Protein AF-A0A661IT32-F1 (afdb_monomer)

Solvent-accessible surface area (backbone atoms only — not comparable to full-atom values): 7855 Å² total; per-residue (Å²): 113,70,65,56,52,71,73,40,44,67,58,53,54,51,46,53,51,49,46,53,51,40,41,60,52,16,50,31,64,94,34,66,73,32,52,36,25,78,56,50,33,60,49,52,50,53,53,44,53,50,51,54,51,52,50,52,50,55,44,52,51,46,26,52,52,34,52,51,39,39,76,73,60,32,39,30,33,33,57,46,86,86,52,98,64,74,78,54,65,42,79,51,40,56,82,44,90,61,58,54,44,76,58,95,60,30,38,39,32,89,84,43,100,66,64,43,54,38,78,53,36,41,77,42,78,79,58,97,83,66,72,79,75,80,89,77,132

Foldseek 3Di:
DVLLCVQCVVLVVVLVVVLVVLLVVCCDCVHPRRNNSVPRNVVSNVVSVVVSVVSSVVLVVQLVVLVVQQVVQFKKWFWDPPDPPDTDIDIHTCPDPQPWDDDPQWIDGPVDPDTTGSSRMGGDDDDPPDDPPPDDD

Structure (mmCIF, N/CA/C/O backbone):
data_AF-A0A661IT32-F1
#
_entry.id   AF-A0A661IT32-F1
#
loop_
_atom_site.group_PDB
_atom_site.id
_atom_site.type_symbol
_atom_site.label_atom_id
_atom_site.label_alt_id
_atom_site.label_comp_id
_atom_site.label_asym_id
_atom_site.label_entity_id
_atom_site.label_seq_id
_atom_site.pdbx_PDB_ins_code
_atom_site.Cartn_x
_atom_site.Cartn_y
_atom_site.Cartn_z
_atom_site.occupancy
_atom_site.B_iso_or_equiv
_atom_site.auth_seq_id
_atom_site.auth_comp_id
_atom_site.auth_asym_id
_atom_site.auth_atom_id
_atom_site.pdbx_PDB_model_num
ATOM 1 N N . MET A 1 1 ? 6.919 -10.679 7.818 1.00 49.75 1 MET A N 1
ATOM 2 C CA . MET A 1 1 ? 6.950 -10.850 6.345 1.00 49.75 1 MET A CA 1
ATOM 3 C C . MET A 1 1 ? 5.554 -10.960 5.732 1.00 49.75 1 MET A C 1
ATOM 5 O O . MET A 1 1 ? 5.369 -10.383 4.673 1.00 49.75 1 MET A O 1
ATOM 9 N N . GLY A 1 2 ? 4.574 -11.609 6.387 1.00 59.88 2 GLY A N 1
ATOM 10 C CA . GLY A 1 2 ? 3.192 -11.703 5.874 1.00 59.88 2 GLY A CA 1
ATOM 11 C C . GLY A 1 2 ? 2.536 -10.351 5.557 1.00 59.88 2 GLY A C 1
ATOM 12 O O . GLY A 1 2 ? 2.101 -10.147 4.431 1.00 59.88 2 GLY A O 1
ATOM 13 N N . ALA A 1 3 ? 2.592 -9.391 6.489 1.00 73.12 3 ALA A N 1
ATOM 14 C CA . ALA A 1 3 ? 2.004 -8.062 6.285 1.00 73.12 3 ALA A CA 1
ATOM 15 C C . ALA A 1 3 ? 2.599 -7.300 5.081 1.00 73.12 3 ALA A C 1
ATOM 17 O O . ALA A 1 3 ? 1.867 -6.644 4.354 1.00 73.12 3 ALA A O 1
ATOM 18 N N . PHE A 1 4 ? 3.909 -7.413 4.825 1.00 85.56 4 PHE A N 1
ATOM 19 C CA . PHE A 1 4 ? 4.558 -6.701 3.714 1.00 85.56 4 PHE A CA 1
ATOM 20 C C . PHE A 1 4 ? 4.046 -7.161 2.348 1.00 85.56 4 PHE A C 1
ATOM 22 O O . PHE A 1 4 ? 3.675 -6.333 1.525 1.00 85.56 4 PHE A O 1
ATOM 29 N N . LEU A 1 5 ? 3.981 -8.475 2.112 1.00 86.31 5 LEU A N 1
ATOM 30 C CA . LEU A 1 5 ? 3.492 -9.002 0.834 1.00 86.31 5 LEU A CA 1
ATOM 31 C C . LEU A 1 5 ? 1.983 -8.790 0.657 1.00 86.31 5 LEU A C 1
ATOM 33 O O . LEU A 1 5 ? 1.532 -8.586 -0.467 1.00 86.31 5 LEU A O 1
ATOM 37 N N . GLU A 1 6 ? 1.214 -8.796 1.746 1.00 87.19 6 GLU A N 1
ATOM 38 C CA . GLU A 1 6 ? -0.219 -8.490 1.719 1.00 87.19 6 GLU A CA 1
ATOM 39 C C . GLU A 1 6 ? -0.496 -7.018 1.370 1.00 87.19 6 GLU A C 1
ATOM 41 O O . GLU A 1 6 ? -1.388 -6.729 0.572 1.00 87.19 6 GLU A O 1
ATOM 46 N N . LEU A 1 7 ? 0.282 -6.093 1.940 1.00 87.69 7 LEU A N 1
ATOM 47 C CA . LEU A 1 7 ? 0.112 -4.650 1.754 1.00 87.69 7 LEU A CA 1
ATOM 48 C C . LEU A 1 7 ? 0.705 -4.158 0.426 1.00 87.69 7 LEU A C 1
ATOM 50 O O . LEU A 1 7 ? 0.065 -3.389 -0.288 1.00 87.69 7 LEU A O 1
ATOM 54 N N . GLU A 1 8 ? 1.903 -4.625 0.070 1.00 93.00 8 GLU A N 1
ATOM 55 C CA . GLU A 1 8 ? 2.691 -4.098 -1.053 1.00 93.00 8 GLU A CA 1
ATOM 56 C C . GLU A 1 8 ? 2.704 -5.007 -2.286 1.00 93.00 8 GLU A C 1
ATOM 58 O O . GLU A 1 8 ? 3.284 -4.643 -3.309 1.00 93.00 8 GLU A O 1
ATOM 63 N N . GLY A 1 9 ? 2.069 -6.185 -2.239 1.00 91.12 9 GLY A N 1
ATOM 64 C CA . GLY A 1 9 ? 2.106 -7.163 -3.335 1.00 91.12 9 GLY A CA 1
ATOM 65 C C . GLY A 1 9 ? 1.697 -6.581 -4.694 1.00 91.12 9 GLY A C 1
ATOM 66 O O . GLY A 1 9 ? 2.311 -6.891 -5.715 1.00 91.12 9 GLY A O 1
ATOM 67 N N . GLY A 1 10 ? 0.723 -5.664 -4.704 1.00 92.56 10 GLY A N 1
ATOM 68 C CA . GLY A 1 10 ? 0.331 -4.928 -5.909 1.00 92.56 10 GLY A CA 1
ATOM 69 C C . GLY A 1 10 ? 1.437 -4.013 -6.446 1.00 92.56 10 GLY A C 1
ATOM 70 O O . GLY A 1 10 ? 1.727 -4.035 -7.642 1.00 92.56 10 GLY A O 1
ATOM 71 N N . TYR A 1 11 ? 2.100 -3.248 -5.575 1.00 93.88 11 TYR A N 1
ATOM 72 C CA . TYR A 1 11 ? 3.197 -2.363 -5.974 1.00 93.88 11 TYR A CA 1
ATOM 73 C C . TYR A 1 11 ? 4.446 -3.134 -6.407 1.00 93.88 11 TYR A C 1
ATOM 75 O O . TYR A 1 11 ? 5.117 -2.710 -7.345 1.00 93.88 11 TYR A O 1
ATOM 83 N N . LEU A 1 12 ? 4.722 -4.295 -5.807 1.00 94.56 12 LEU A N 1
ATOM 84 C CA . LEU A 1 12 ? 5.790 -5.188 -6.261 1.00 94.56 12 LEU A CA 1
ATOM 85 C C . LEU A 1 12 ? 5.536 -5.688 -7.687 1.00 94.56 12 LEU A C 1
ATOM 87 O O . LEU A 1 12 ? 6.439 -5.627 -8.521 1.00 94.56 12 LEU A O 1
ATOM 91 N N . ALA A 1 13 ? 4.311 -6.122 -7.998 1.00 95.81 13 ALA A N 1
ATOM 92 C CA . ALA A 1 13 ? 3.957 -6.569 -9.345 1.00 95.81 13 ALA A CA 1
ATOM 93 C C . ALA A 1 13 ? 4.112 -5.443 -10.385 1.00 95.81 13 ALA A C 1
ATOM 95 O O . ALA A 1 13 ? 4.703 -5.654 -11.447 1.00 95.81 13 ALA A O 1
ATOM 96 N N . ILE A 1 14 ? 3.644 -4.232 -10.060 1.00 94.62 14 ILE A N 1
ATOM 97 C CA . ILE A 1 14 ? 3.795 -3.049 -10.922 1.00 94.62 14 ILE A CA 1
ATOM 98 C C . ILE A 1 14 ? 5.274 -2.682 -11.096 1.00 94.62 14 ILE A C 1
ATOM 100 O O . ILE A 1 14 ? 5.707 -2.405 -12.213 1.00 94.62 1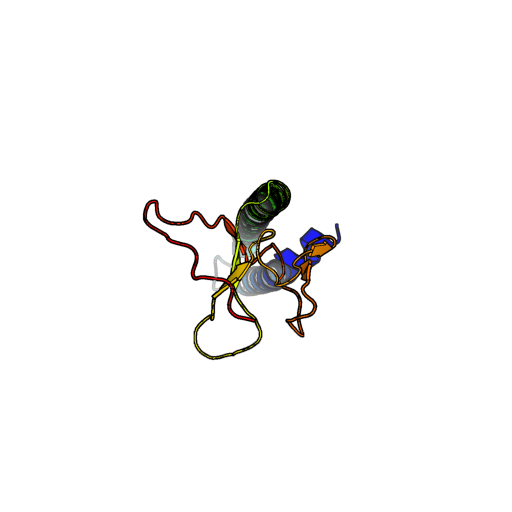4 ILE A O 1
ATOM 104 N N . GLY A 1 15 ? 6.063 -2.719 -10.020 1.00 95.50 15 GLY A N 1
ATOM 105 C CA . GLY A 1 15 ? 7.495 -2.433 -10.055 1.00 95.50 15 GLY A CA 1
ATOM 106 C C . GLY A 1 15 ? 8.261 -3.401 -10.959 1.00 95.50 15 GLY A C 1
ATOM 107 O O . GLY A 1 15 ? 9.052 -2.967 -11.794 1.00 95.50 15 GLY A O 1
ATOM 108 N N . VAL A 1 16 ? 7.978 -4.704 -10.864 1.00 96.44 16 VAL A N 1
ATOM 109 C CA . VAL A 1 16 ? 8.571 -5.724 -11.748 1.00 96.44 16 VAL A CA 1
ATOM 110 C C . VAL A 1 16 ? 8.184 -5.478 -13.206 1.00 96.44 16 VAL A C 1
ATOM 112 O O . VAL A 1 16 ? 9.052 -5.485 -14.079 1.00 96.44 16 VAL A O 1
ATOM 115 N N . PHE A 1 17 ? 6.907 -5.204 -13.483 1.00 97.25 17 PHE A N 1
ATOM 116 C CA . PHE A 1 17 ? 6.450 -4.881 -14.835 1.00 97.25 17 PHE A CA 1
ATOM 117 C C . PHE A 1 17 ? 7.162 -3.643 -15.405 1.00 97.25 17 PHE A C 1
ATOM 119 O O . PHE A 1 17 ? 7.650 -3.672 -16.537 1.00 97.25 17 PHE A O 1
ATOM 126 N N . ALA A 1 18 ? 7.292 -2.581 -14.607 1.00 96.00 18 ALA A N 1
ATOM 127 C CA . ALA A 1 18 ? 7.993 -1.363 -15.001 1.00 96.00 18 ALA A CA 1
ATOM 128 C C . ALA A 1 18 ? 9.476 -1.621 -15.314 1.00 96.00 18 ALA A C 1
ATOM 130 O O . ALA A 1 18 ? 10.001 -1.074 -16.283 1.00 96.00 18 ALA A O 1
ATOM 131 N N . LEU A 1 19 ? 10.148 -2.487 -14.549 1.00 96.75 19 LEU A N 1
ATOM 132 C CA . LEU A 1 19 ? 11.542 -2.868 -14.798 1.00 96.75 19 LEU A CA 1
ATOM 133 C C . LEU A 1 19 ? 11.713 -3.659 -16.097 1.00 96.75 19 LEU A C 1
ATOM 135 O O . LEU A 1 19 ? 12.653 -3.400 -16.854 1.00 96.75 19 LEU A O 1
ATOM 139 N N . ILE A 1 20 ? 10.796 -4.583 -16.391 1.00 97.38 20 ILE A N 1
ATOM 140 C CA . ILE A 1 20 ? 10.788 -5.322 -17.660 1.00 97.38 20 ILE A CA 1
ATOM 141 C C . ILE A 1 20 ? 10.614 -4.347 -18.828 1.00 97.38 20 ILE A C 1
ATOM 143 O O . ILE A 1 20 ? 11.398 -4.378 -19.778 1.00 97.38 20 ILE A O 1
ATOM 147 N N . ALA A 1 21 ? 9.643 -3.434 -18.736 1.00 96.12 21 ALA A N 1
ATOM 148 C CA . ALA A 1 21 ? 9.410 -2.418 -19.756 1.00 96.12 21 ALA A CA 1
ATOM 149 C C . ALA A 1 21 ? 10.630 -1.497 -19.940 1.00 96.12 21 ALA A C 1
ATOM 151 O O . ALA A 1 21 ? 11.068 -1.276 -21.069 1.00 96.12 21 ALA A O 1
ATOM 152 N N . ALA A 1 22 ? 11.234 -1.017 -18.849 1.00 95.12 22 ALA A N 1
ATOM 153 C CA . ALA A 1 22 ? 12.425 -0.167 -18.889 1.00 95.12 22 ALA A CA 1
ATOM 154 C C . ALA A 1 22 ? 13.624 -0.875 -19.539 1.00 95.12 22 ALA A C 1
ATOM 156 O O . ALA A 1 22 ? 14.351 -0.264 -20.324 1.00 95.12 22 ALA A O 1
ATOM 157 N N . THR A 1 23 ? 13.800 -2.169 -19.264 1.00 96.06 23 THR A N 1
ATOM 158 C CA . THR A 1 23 ? 14.854 -2.994 -19.873 1.00 96.06 23 THR A CA 1
ATOM 159 C C . THR A 1 23 ? 14.598 -3.192 -21.367 1.00 96.06 23 THR A C 1
ATOM 161 O O . THR A 1 23 ? 15.488 -2.990 -22.195 1.00 96.06 23 THR A O 1
ATOM 164 N N . TYR A 1 24 ? 13.364 -3.536 -21.737 1.00 96.19 24 TYR A N 1
ATOM 165 C CA . TYR A 1 24 ? 12.970 -3.756 -23.126 1.00 96.19 24 TYR A CA 1
ATOM 166 C C . TYR A 1 24 ? 13.095 -2.493 -23.983 1.00 96.19 24 TYR A C 1
ATOM 168 O O . TYR A 1 24 ? 13.562 -2.560 -25.117 1.00 96.19 24 TYR A O 1
ATOM 176 N N . VAL A 1 25 ? 12.690 -1.335 -23.458 1.00 95.69 25 VAL A N 1
ATOM 177 C CA . VAL A 1 25 ? 12.795 -0.051 -24.164 1.00 95.69 25 VAL A CA 1
ATOM 178 C C . VAL A 1 25 ? 14.247 0.423 -24.210 1.00 95.69 25 VAL A C 1
ATOM 180 O O . VAL A 1 25 ? 14.719 0.844 -25.261 1.00 95.69 25 VAL A O 1
ATOM 183 N N . GLY A 1 26 ? 14.987 0.307 -23.105 1.00 93.94 26 GLY A N 1
ATOM 184 C CA . GLY A 1 26 ? 16.370 0.782 -23.009 1.00 93.94 26 GLY A CA 1
ATOM 185 C C . GLY A 1 26 ? 17.396 -0.024 -23.814 1.00 93.94 26 GLY A C 1
ATOM 186 O O . GLY A 1 26 ? 18.537 0.416 -23.939 1.00 93.94 26 GLY A O 1
ATOM 187 N N . THR A 1 27 ? 17.014 -1.192 -24.339 1.00 95.94 27 THR A N 1
ATOM 188 C CA . THR A 1 27 ? 17.833 -2.014 -25.250 1.00 95.94 27 THR A CA 1
ATOM 189 C C . THR A 1 27 ? 17.559 -1.713 -26.725 1.00 95.94 27 THR A C 1
ATOM 191 O O . THR A 1 27 ? 18.226 -2.266 -27.599 1.00 95.94 27 THR A O 1
ATOM 194 N N . ARG A 1 28 ? 16.598 -0.833 -27.042 1.00 95.00 28 ARG A N 1
ATOM 195 C CA . ARG A 1 28 ? 16.274 -0.491 -28.429 1.00 95.00 28 ARG A CA 1
ATOM 196 C C . ARG A 1 28 ? 17.339 0.419 -29.044 1.00 95.00 28 ARG A C 1
ATOM 198 O O . ARG A 1 28 ? 17.749 1.379 -28.399 1.00 95.00 28 ARG A O 1
ATOM 205 N N . PRO A 1 29 ? 17.740 0.180 -30.307 1.00 94.00 29 PRO A N 1
ATOM 206 C CA . PRO A 1 29 ? 18.822 0.929 -30.949 1.00 94.00 29 PRO A CA 1
ATOM 207 C C . PRO A 1 29 ? 18.504 2.421 -31.117 1.00 94.00 29 PRO A C 1
ATOM 209 O O . PRO A 1 29 ? 19.404 3.243 -31.092 1.00 94.00 29 PRO A O 1
ATOM 212 N N . PHE A 1 30 ? 17.223 2.787 -31.219 1.00 92.88 30 PHE A N 1
ATOM 213 C CA . PHE A 1 30 ? 16.773 4.181 -31.298 1.00 92.88 30 PHE A CA 1
ATOM 214 C C . PHE A 1 30 ? 16.657 4.882 -29.926 1.00 92.88 30 PHE A C 1
ATOM 216 O O . PHE A 1 30 ? 16.253 6.040 -29.866 1.00 92.88 30 PHE A O 1
ATOM 223 N N . VAL A 1 31 ? 16.991 4.205 -28.818 1.00 91.81 31 VAL A N 1
ATOM 224 C CA . VAL A 1 31 ? 16.987 4.762 -27.453 1.00 91.81 31 VAL A CA 1
ATOM 225 C C . VAL A 1 31 ? 18.395 4.660 -26.867 1.00 91.81 31 VAL A C 1
ATOM 227 O O . VAL A 1 31 ? 18.791 3.618 -26.344 1.00 91.81 31 VAL A O 1
ATOM 230 N N . GLY A 1 32 ? 19.162 5.753 -26.948 1.00 87.50 32 GLY A N 1
ATOM 231 C CA . GLY A 1 32 ? 20.535 5.819 -26.428 1.00 87.50 32 GLY A CA 1
ATOM 232 C C . GLY A 1 32 ? 21.427 4.688 -26.946 1.00 87.50 32 GLY A C 1
ATOM 233 O O . GLY A 1 32 ? 22.083 4.020 -26.144 1.00 87.50 32 GLY A O 1
ATOM 234 N N . ASP A 1 33 ? 21.358 4.427 -28.255 1.00 92.06 33 ASP A N 1
ATOM 235 C CA . ASP A 1 33 ? 22.134 3.418 -28.987 1.00 92.06 33 ASP A CA 1
ATOM 236 C C . ASP A 1 33 ? 22.032 1.992 -28.412 1.00 92.06 33 ASP A C 1
ATOM 238 O O . ASP A 1 33 ? 22.960 1.192 -28.497 1.00 92.06 33 ASP A O 1
ATOM 242 N N . GLY A 1 34 ? 20.902 1.657 -27.773 1.00 90.56 34 GLY A N 1
ATOM 243 C CA . GLY A 1 34 ? 20.686 0.352 -27.136 1.00 90.56 34 GLY A CA 1
ATOM 244 C C . GLY A 1 34 ? 21.441 0.156 -25.814 1.00 90.56 34 GLY A C 1
ATOM 245 O O . GLY A 1 34 ? 21.499 -0.955 -25.279 1.0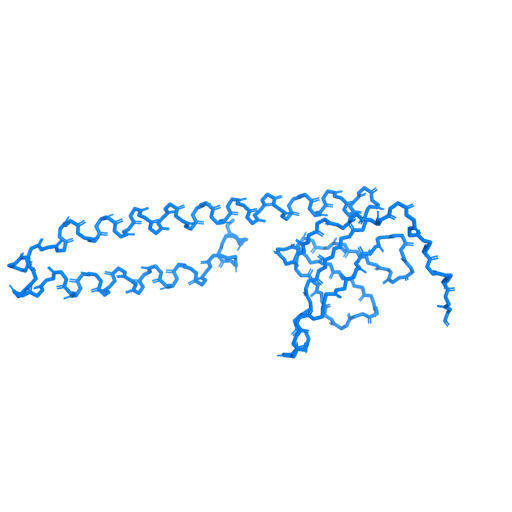0 90.56 34 GLY A O 1
ATOM 246 N N . HIS A 1 35 ? 22.019 1.220 -25.254 1.00 93.88 35 HIS A N 1
ATOM 247 C CA . HIS A 1 35 ? 22.767 1.197 -23.994 1.00 93.88 35 HIS A CA 1
ATOM 248 C C . HIS A 1 35 ? 22.095 1.986 -22.865 1.00 93.88 35 HIS A C 1
ATOM 250 O O . HIS A 1 35 ? 22.572 1.951 -21.726 1.00 93.88 35 HIS A O 1
ATOM 256 N N . ALA A 1 36 ? 20.969 2.651 -23.142 1.00 94.50 36 ALA A N 1
ATOM 257 C CA . ALA A 1 36 ? 20.225 3.437 -22.162 1.00 94.50 36 ALA A CA 1
ATOM 258 C C . ALA A 1 36 ? 19.781 2.613 -20.937 1.00 94.50 36 ALA A C 1
ATOM 260 O O . ALA A 1 36 ? 19.770 3.142 -19.822 1.00 94.50 36 ALA A O 1
ATOM 261 N N . TRP A 1 37 ? 19.500 1.313 -21.114 1.00 94.81 37 TRP A N 1
ATOM 262 C CA . TRP A 1 37 ? 19.089 0.404 -20.033 1.00 94.81 37 TRP A CA 1
ATOM 263 C C . TRP A 1 37 ? 20.056 0.393 -18.838 1.00 94.81 37 TRP A C 1
ATOM 265 O O . TRP A 1 37 ? 19.614 0.273 -17.698 1.00 94.81 37 TRP A O 1
ATOM 275 N N . LYS A 1 38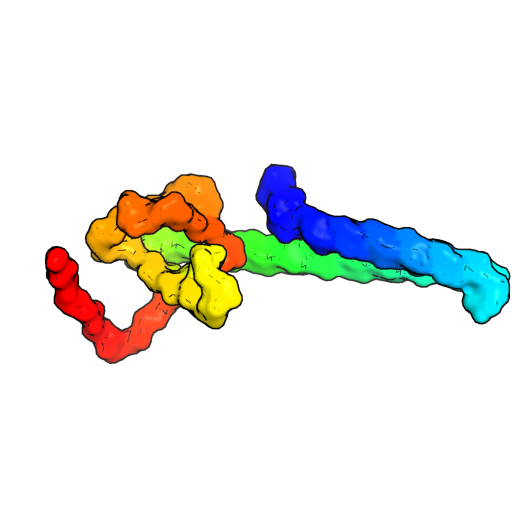 ? 21.362 0.600 -19.074 1.00 93.75 38 LYS A N 1
ATOM 276 C CA . LYS A 1 38 ? 22.394 0.632 -18.022 1.00 93.75 38 LYS A CA 1
ATOM 277 C C . LYS A 1 38 ? 22.185 1.760 -17.011 1.00 93.75 38 LYS A C 1
ATOM 279 O O . LYS A 1 38 ? 22.672 1.660 -15.893 1.00 93.75 38 LYS A O 1
ATOM 284 N N . LYS A 1 39 ? 21.495 2.836 -17.403 1.00 93.69 39 LYS A N 1
ATOM 285 C CA . LYS A 1 39 ? 21.162 3.969 -16.527 1.00 93.69 39 LYS A CA 1
ATOM 286 C C . LYS A 1 39 ? 19.700 3.935 -16.094 1.00 93.69 39 LYS A C 1
ATOM 288 O O . LYS A 1 39 ? 19.405 4.197 -14.933 1.00 93.69 39 LYS A O 1
ATOM 293 N N . THR A 1 40 ? 18.786 3.599 -17.005 1.00 92.94 40 THR A N 1
ATOM 294 C CA . THR A 1 40 ? 17.344 3.660 -16.729 1.00 92.94 40 THR A CA 1
ATOM 295 C C . THR A 1 40 ? 16.878 2.554 -15.790 1.00 92.94 40 THR A C 1
ATOM 297 O O . THR A 1 40 ? 16.135 2.840 -14.858 1.00 92.94 40 THR A O 1
ATOM 300 N N . VAL A 1 41 ? 17.335 1.312 -15.972 1.00 96.06 41 VAL A N 1
ATOM 301 C CA . VAL A 1 41 ? 16.937 0.179 -15.122 1.00 96.06 41 VAL A CA 1
ATOM 302 C C . VAL A 1 41 ? 17.354 0.375 -1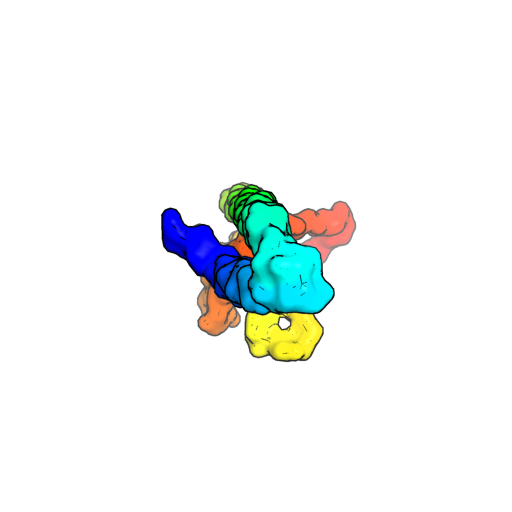3.660 1.00 96.06 41 VAL A C 1
ATOM 304 O O . VAL A 1 41 ? 16.475 0.277 -12.803 1.00 96.06 41 VAL A O 1
ATOM 307 N N . PRO A 1 42 ? 18.624 0.697 -13.324 1.00 96.81 42 PRO A N 1
ATOM 308 C CA . PRO A 1 42 ? 18.989 0.926 -11.927 1.00 96.81 42 PRO A CA 1
ATOM 309 C C . PRO A 1 42 ? 18.282 2.145 -11.329 1.00 96.81 42 PRO A C 1
ATOM 311 O O . PRO A 1 42 ? 17.890 2.094 -10.167 1.00 96.81 42 PRO A O 1
ATOM 314 N N . PHE A 1 43 ? 18.051 3.206 -12.112 1.00 95.69 43 PHE A N 1
ATOM 315 C CA . PHE A 1 43 ? 17.266 4.353 -11.655 1.00 95.69 43 PHE A CA 1
ATOM 316 C C . PHE A 1 43 ? 15.836 3.941 -11.279 1.00 95.69 43 PHE A C 1
ATOM 318 O O . PHE A 1 43 ? 15.418 4.160 -10.146 1.00 95.69 43 PHE A O 1
ATOM 325 N N . VAL A 1 44 ? 15.115 3.264 -12.182 1.00 95.56 44 VAL A N 1
ATOM 326 C CA . VAL A 1 44 ? 13.749 2.777 -11.923 1.00 95.56 44 VAL A CA 1
ATOM 327 C C . VAL A 1 44 ? 13.728 1.827 -10.726 1.00 95.56 44 VAL A C 1
ATOM 329 O O . VAL A 1 44 ? 12.850 1.952 -9.877 1.00 95.56 44 VAL A O 1
ATOM 332 N N . ALA A 1 45 ? 14.702 0.921 -10.610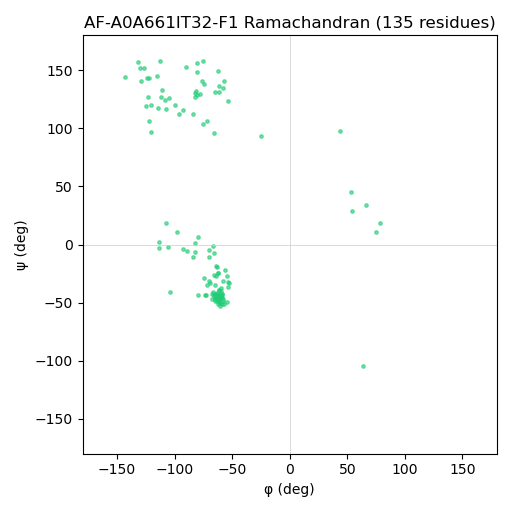 1.00 96.38 45 ALA A N 1
ATOM 333 C CA . ALA A 1 45 ? 14.780 -0.025 -9.500 1.00 96.38 45 ALA A CA 1
ATOM 334 C C . ALA A 1 45 ? 14.922 0.684 -8.147 1.00 96.38 45 ALA A C 1
ATOM 336 O O . ALA A 1 45 ? 14.155 0.404 -7.227 1.00 96.38 45 ALA A O 1
ATOM 337 N N . ILE A 1 46 ? 15.859 1.632 -8.039 1.00 97.56 46 ILE A N 1
ATOM 338 C CA . ILE A 1 46 ? 16.094 2.404 -6.811 1.00 97.56 46 ILE A CA 1
ATOM 339 C C . ILE A 1 46 ? 14.864 3.246 -6.468 1.00 97.56 46 ILE A C 1
ATOM 341 O O . ILE A 1 46 ? 14.414 3.248 -5.323 1.00 97.56 46 ILE A O 1
ATOM 345 N N . THR A 1 47 ? 14.286 3.930 -7.456 1.00 96.06 47 THR A N 1
ATOM 346 C CA . THR A 1 47 ? 13.095 4.759 -7.257 1.00 96.06 47 THR A CA 1
ATOM 347 C C . THR A 1 47 ? 11.900 3.926 -6.791 1.00 96.06 47 THR A C 1
ATOM 349 O O . THR A 1 47 ? 11.248 4.297 -5.816 1.00 96.06 47 THR A O 1
ATOM 35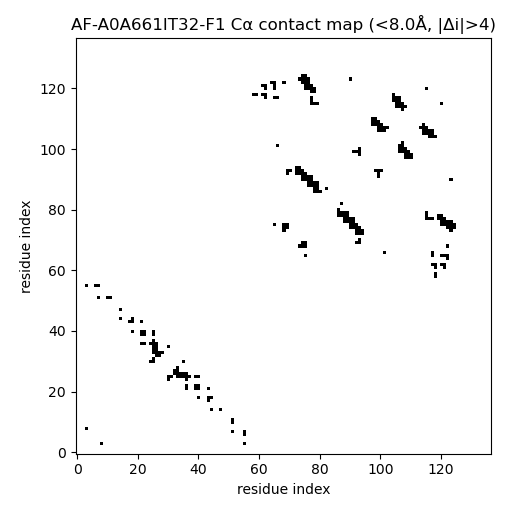2 N N . MET A 1 48 ? 11.628 2.780 -7.424 1.00 95.50 48 MET A N 1
ATOM 353 C CA . MET A 1 48 ? 10.542 1.881 -7.014 1.00 95.50 48 MET A CA 1
ATOM 354 C C . MET A 1 48 ? 10.773 1.313 -5.613 1.00 95.50 48 MET A C 1
ATOM 356 O O . MET A 1 48 ? 9.857 1.338 -4.794 1.00 95.50 48 MET A O 1
ATOM 360 N N . ALA A 1 49 ? 11.993 0.864 -5.304 1.00 95.50 49 ALA A N 1
ATOM 361 C CA . ALA A 1 49 ? 12.335 0.370 -3.973 1.00 95.50 49 ALA A CA 1
ATOM 362 C C . ALA A 1 49 ? 12.108 1.441 -2.892 1.00 95.50 49 ALA A C 1
ATOM 364 O O . ALA A 1 49 ? 11.527 1.146 -1.844 1.00 95.50 49 ALA A O 1
ATOM 365 N N . GLY A 1 50 ? 12.504 2.689 -3.164 1.00 96.38 50 GLY A N 1
ATOM 366 C CA . GLY A 1 50 ? 12.271 3.825 -2.274 1.00 96.38 50 GLY A CA 1
ATOM 367 C C . GLY A 1 50 ? 10.785 4.079 -2.022 1.00 96.38 50 GLY A C 1
ATOM 368 O O . GLY A 1 50 ? 10.364 4.140 -0.867 1.00 96.38 50 GLY A O 1
ATOM 369 N N . PHE A 1 51 ? 9.973 4.160 -3.081 1.00 96.12 51 PHE A N 1
ATOM 370 C CA . PHE A 1 51 ? 8.534 4.404 -2.947 1.00 96.12 51 PHE A CA 1
ATOM 371 C C . PHE A 1 51 ? 7.790 3.265 -2.247 1.00 96.12 51 PHE A C 1
ATOM 373 O O . PHE A 1 51 ? 6.968 3.547 -1.380 1.00 96.12 51 PHE A O 1
ATOM 380 N N . ILE A 1 52 ? 8.096 2.003 -2.562 1.00 95.69 52 ILE A N 1
ATOM 381 C CA . ILE A 1 52 ? 7.479 0.841 -1.897 1.00 95.69 52 ILE A CA 1
ATOM 382 C C . ILE A 1 52 ? 7.819 0.841 -0.404 1.00 95.69 52 ILE A C 1
ATOM 384 O O . ILE A 1 52 ? 6.946 0.648 0.439 1.00 95.69 52 ILE A O 1
ATOM 388 N N . THR A 1 53 ? 9.078 1.114 -0.057 1.00 93.81 53 THR A N 1
ATOM 389 C CA . THR A 1 53 ? 9.507 1.159 1.348 1.00 93.81 53 THR A CA 1
ATOM 390 C C . THR A 1 53 ? 8.822 2.295 2.103 1.00 93.81 53 THR A C 1
ATOM 392 O O . THR A 1 53 ? 8.293 2.082 3.194 1.00 93.81 53 THR A O 1
ATOM 395 N N . ALA A 1 54 ? 8.789 3.495 1.516 1.00 95.75 54 ALA A N 1
ATOM 396 C CA . ALA A 1 54 ? 8.124 4.649 2.111 1.00 95.75 54 ALA A CA 1
ATOM 397 C C . ALA A 1 54 ? 6.616 4.405 2.288 1.00 95.75 54 ALA A C 1
ATOM 399 O O . ALA A 1 54 ? 6.068 4.685 3.354 1.00 95.75 54 ALA A O 1
ATOM 400 N N . HIS A 1 55 ? 5.957 3.834 1.278 1.00 95.06 55 HIS A N 1
ATOM 401 C CA . HIS A 1 55 ? 4.538 3.493 1.331 1.00 95.06 55 HIS A CA 1
ATOM 402 C C . HIS A 1 55 ? 4.233 2.473 2.438 1.00 95.06 55 HIS A C 1
ATOM 404 O O . HIS A 1 55 ? 3.326 2.697 3.248 1.00 95.06 55 HIS A O 1
ATOM 410 N N . TYR A 1 56 ? 5.026 1.402 2.529 1.00 93.81 56 TYR A N 1
ATOM 411 C CA . TYR A 1 56 ? 4.876 0.390 3.572 1.00 93.81 56 TYR A CA 1
ATOM 412 C C . TYR A 1 56 ? 5.031 0.988 4.971 1.00 93.81 56 TYR A C 1
ATOM 414 O O . TYR A 1 56 ? 4.233 0.712 5.871 1.00 93.81 56 TYR A O 1
ATOM 422 N N . TRP A 1 57 ? 6.035 1.846 5.159 1.00 94.31 57 TRP A N 1
ATOM 423 C CA . TRP A 1 57 ? 6.288 2.491 6.443 1.00 94.31 57 TRP A CA 1
ATOM 424 C C . TRP A 1 57 ? 5.130 3.398 6.871 1.00 94.31 57 TRP A C 1
ATOM 426 O O . TRP A 1 57 ? 4.616 3.254 7.980 1.00 94.31 57 TRP A O 1
ATOM 436 N N . VAL A 1 58 ? 4.643 4.266 5.978 1.00 94.12 58 VAL A N 1
ATOM 437 C CA . VAL A 1 58 ? 3.494 5.141 6.267 1.00 94.12 58 VAL A CA 1
ATOM 438 C C . VAL A 1 58 ? 2.243 4.319 6.583 1.00 94.12 58 VAL A C 1
ATOM 440 O O . VAL A 1 58 ? 1.520 4.616 7.536 1.00 94.12 58 VAL A O 1
ATOM 443 N N . THR A 1 59 ? 1.993 3.260 5.814 1.00 93.12 59 THR A N 1
ATOM 444 C CA . THR A 1 59 ? 0.809 2.415 5.994 1.00 93.12 59 THR A CA 1
ATOM 445 C C . THR A 1 59 ? 0.847 1.665 7.322 1.00 93.12 59 THR A C 1
ATOM 447 O O . THR A 1 59 ? -0.146 1.656 8.049 1.00 93.12 59 THR A O 1
ATOM 450 N N . THR A 1 60 ? 1.991 1.086 7.682 1.00 93.50 60 THR A N 1
ATOM 451 C CA . THR A 1 60 ? 2.142 0.342 8.941 1.00 93.50 60 THR A CA 1
ATOM 452 C C . THR A 1 60 ? 2.161 1.248 10.169 1.00 93.50 60 THR A C 1
ATOM 454 O O . THR A 1 60 ? 1.572 0.875 11.183 1.00 93.50 60 THR A O 1
ATOM 457 N N . SER A 1 61 ? 2.739 2.451 10.074 1.00 94.44 61 SER A N 1
ATOM 458 C CA . SER A 1 61 ? 2.647 3.463 11.136 1.00 94.44 61 SER A CA 1
ATOM 459 C C . SER A 1 61 ? 1.189 3.822 11.413 1.00 94.44 61 SER A C 1
ATOM 461 O O . SER A 1 61 ? 0.719 3.694 12.538 1.00 94.44 61 SER A O 1
ATOM 463 N N . ARG A 1 62 ? 0.429 4.154 10.364 1.00 93.94 62 ARG A N 1
ATOM 464 C CA . ARG A 1 62 ? -0.997 4.484 10.479 1.00 93.94 62 ARG A CA 1
ATOM 465 C C . ARG A 1 62 ? -1.824 3.337 11.055 1.00 93.94 62 ARG A C 1
ATOM 467 O O . ARG A 1 62 ? -2.723 3.566 11.858 1.00 93.94 62 ARG A O 1
ATOM 474 N N . MET A 1 63 ? -1.535 2.099 10.649 1.00 94.19 63 MET A N 1
ATOM 475 C CA . MET A 1 63 ? -2.176 0.914 11.226 1.00 94.19 63 MET A CA 1
ATOM 476 C C . MET A 1 63 ? -1.910 0.822 12.728 1.00 94.19 63 MET A C 1
ATOM 478 O O . MET A 1 63 ? -2.839 0.554 13.485 1.00 94.19 63 MET A O 1
ATOM 482 N N . ALA A 1 64 ? -0.672 1.057 13.168 1.00 94.25 64 ALA A N 1
ATOM 483 C CA . ALA A 1 64 ? -0.322 1.041 14.583 1.00 94.25 64 ALA A CA 1
ATOM 484 C C . ALA A 1 64 ? -1.086 2.117 15.372 1.00 94.25 64 ALA A C 1
ATOM 486 O O . ALA A 1 64 ? -1.666 1.791 16.409 1.00 94.25 64 ALA A O 1
ATOM 487 N N . ASP A 1 65 ? -1.184 3.339 14.844 1.00 94.88 65 ASP A N 1
ATOM 488 C CA . ASP A 1 65 ? -1.918 4.446 15.474 1.00 94.88 65 ASP A CA 1
ATOM 489 C C . ASP A 1 65 ? -3.414 4.127 15.618 1.00 94.88 65 ASP A C 1
ATOM 491 O O . ASP A 1 65 ? -4.000 4.262 16.694 1.00 94.88 65 ASP A O 1
ATOM 495 N N . VAL A 1 66 ? -4.029 3.592 14.558 1.00 95.12 66 VAL A N 1
ATOM 496 C CA . VAL A 1 66 ? -5.427 3.131 14.556 1.00 95.12 66 VAL A CA 1
ATOM 497 C C . VAL A 1 66 ? -5.661 2.065 15.629 1.00 95.12 66 VAL A C 1
ATOM 499 O O . VAL A 1 66 ? -6.625 2.157 16.394 1.00 95.12 66 VAL A O 1
ATOM 502 N N . LYS A 1 67 ? -4.791 1.050 15.704 1.00 93.44 67 LYS A N 1
ATOM 503 C CA . LYS A 1 67 ? -4.902 -0.018 16.709 1.00 93.44 67 LYS A CA 1
ATOM 504 C C . LYS A 1 67 ? -4.745 0.525 18.119 1.00 93.44 67 LYS A C 1
ATOM 506 O O . LYS A 1 67 ? -5.524 0.170 19.001 1.00 93.44 67 LYS A O 1
ATOM 511 N N . TYR A 1 68 ? -3.745 1.376 18.326 1.00 94.94 68 TYR A N 1
ATOM 512 C CA . TYR A 1 68 ? -3.480 2.004 19.610 1.00 94.94 68 TYR A CA 1
ATOM 513 C C . TYR A 1 68 ? -4.706 2.783 20.085 1.00 94.94 68 TYR A C 1
ATOM 515 O O . TYR A 1 68 ? -5.216 2.525 21.173 1.00 94.94 68 TY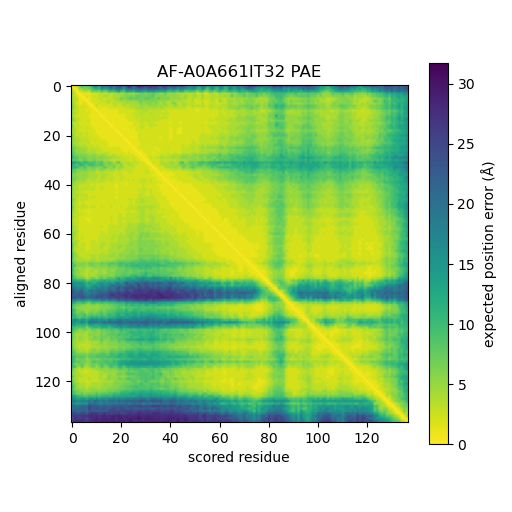R A O 1
ATOM 523 N N . ARG A 1 69 ? -5.255 3.650 19.233 1.00 93.81 69 ARG A N 1
ATOM 524 C CA . ARG A 1 69 ? -6.454 4.430 19.538 1.00 93.81 69 ARG A CA 1
ATOM 525 C C . ARG A 1 69 ? -7.656 3.556 19.880 1.00 93.81 69 ARG A C 1
ATOM 527 O O . ARG A 1 69 ? -8.338 3.827 20.869 1.00 93.81 69 ARG A O 1
ATOM 534 N N . PHE A 1 70 ? -7.919 2.523 19.081 1.00 93.75 70 PHE A N 1
ATOM 535 C CA . PHE A 1 70 ? -9.030 1.607 19.330 1.00 93.75 70 PHE A CA 1
ATOM 536 C C . PHE A 1 70 ? -8.884 0.905 20.688 1.00 93.75 70 PHE A C 1
ATOM 538 O O . PHE A 1 70 ? -9.823 0.886 21.482 1.00 93.75 70 PHE A O 1
ATOM 545 N N . ASN A 1 71 ? -7.682 0.422 21.008 1.00 92.44 71 ASN A N 1
ATOM 546 C CA . ASN A 1 71 ? -7.391 -0.222 22.292 1.00 92.44 71 ASN A CA 1
ATOM 547 C C . ASN A 1 71 ? -7.485 0.746 23.486 1.00 92.44 71 ASN A C 1
ATOM 549 O O . ASN A 1 71 ? -7.8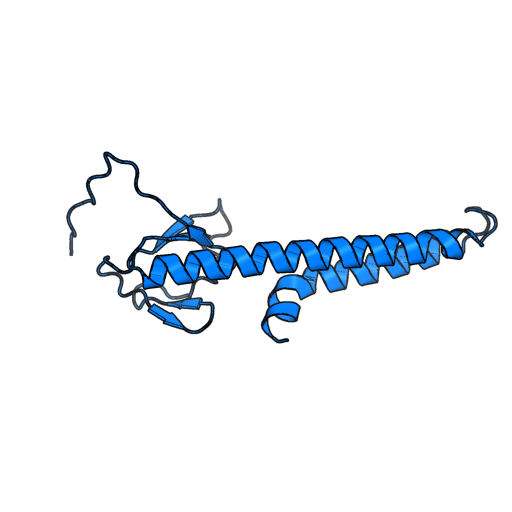06 0.320 24.590 1.00 92.44 71 ASN A O 1
ATOM 553 N N . GLN A 1 72 ? -7.273 2.049 23.271 1.00 92.56 72 GLN A N 1
ATOM 554 C CA . GLN A 1 72 ? -7.503 3.106 24.267 1.00 92.56 72 GLN A CA 1
ATOM 555 C C . GLN A 1 72 ? -8.986 3.513 24.396 1.00 92.56 72 GLN A C 1
ATOM 557 O O . GLN A 1 72 ? -9.327 4.474 25.090 1.00 92.56 72 GLN A O 1
ATOM 562 N N . GLY A 1 73 ? -9.906 2.813 23.726 1.00 89.31 73 GLY A N 1
ATOM 563 C CA . GLY A 1 73 ? -11.333 3.121 23.773 1.00 89.31 73 GLY A CA 1
ATOM 564 C C . GLY A 1 73 ? -11.737 4.314 22.896 1.00 89.31 73 GLY A C 1
ATOM 565 O O . GLY A 1 73 ? -12.784 4.926 23.140 1.00 89.31 73 GLY A O 1
ATOM 566 N N . GLY A 1 74 ? -10.898 4.694 21.930 1.00 89.62 74 GLY A N 1
ATOM 567 C CA . GLY A 1 74 ? -11.180 5.723 20.935 1.00 89.62 74 GLY A CA 1
ATOM 568 C C . GLY A 1 74 ? -11.838 5.151 19.678 1.00 89.62 74 GLY A C 1
ATOM 569 O O . GLY A 1 74 ? -11.641 3.991 19.327 1.00 89.62 74 GLY A O 1
ATOM 570 N N . ALA A 1 75 ? -12.620 5.980 18.985 1.00 92.19 75 ALA A N 1
ATOM 571 C CA . ALA A 1 75 ? -13.250 5.593 17.727 1.00 92.19 75 ALA A CA 1
ATOM 572 C C . ALA A 1 75 ? -12.271 5.691 16.548 1.00 92.19 75 ALA A C 1
ATOM 574 O O . ALA A 1 75 ? -11.402 6.568 16.509 1.00 92.19 75 ALA A O 1
ATOM 575 N N . VAL A 1 76 ? -12.451 4.816 15.565 1.00 93.75 76 VAL A N 1
ATOM 576 C CA . VAL A 1 76 ? -11.721 4.796 14.293 1.00 93.75 76 VAL A CA 1
ATOM 577 C C . VAL A 1 76 ? -12.725 4.802 13.147 1.00 93.75 76 VAL A C 1
ATOM 579 O O . VAL A 1 76 ? -13.858 4.351 13.300 1.00 93.75 76 VAL A O 1
ATOM 582 N N . ILE A 1 77 ? -12.340 5.337 11.997 1.00 92.50 77 ILE A N 1
ATOM 583 C CA . ILE A 1 77 ? -13.177 5.349 10.796 1.00 92.50 77 ILE A CA 1
ATOM 584 C C . ILE A 1 77 ? -12.549 4.438 9.751 1.00 92.50 77 ILE A C 1
ATOM 586 O O . ILE A 1 77 ? -11.368 4.575 9.454 1.00 92.50 77 ILE A O 1
ATOM 590 N N . CYS A 1 78 ? -13.320 3.498 9.214 1.00 90.56 78 CYS A N 1
ATOM 591 C CA . CYS A 1 78 ? -12.839 2.481 8.283 1.00 90.56 78 CYS A CA 1
ATOM 592 C C . CYS A 1 78 ? -13.633 2.500 6.980 1.00 90.56 78 CYS A C 1
ATOM 594 O O . CYS A 1 78 ? -14.848 2.691 6.979 1.00 90.56 78 CYS A O 1
ATOM 596 N N . GLU A 1 79 ? -12.957 2.260 5.861 1.00 86.50 79 GLU A N 1
ATOM 597 C CA . GLU A 1 79 ? -13.595 2.142 4.549 1.00 86.50 79 GLU A CA 1
ATOM 598 C C . GLU A 1 79 ? -14.211 0.744 4.335 1.00 86.50 79 GLU A C 1
ATOM 600 O O . GLU A 1 79 ? -13.531 -0.277 4.486 1.00 86.50 79 GLU A O 1
ATOM 605 N N . SER A 1 80 ? -15.489 0.679 3.936 1.00 77.62 80 SER A N 1
ATOM 606 C CA . SER A 1 80 ? -16.162 -0.582 3.597 1.00 77.62 80 SER A CA 1
ATOM 607 C C . SER A 1 80 ? -15.854 -1.065 2.181 1.00 77.62 80 SER A C 1
ATOM 609 O O . SER A 1 80 ? -16.016 -0.340 1.203 1.00 77.62 80 SER A O 1
ATOM 611 N N . LYS A 1 81 ? -15.504 -2.353 2.054 1.00 66.75 81 LYS A N 1
ATOM 612 C CA . LYS A 1 81 ? -15.373 -3.059 0.763 1.00 66.75 81 LYS A CA 1
ATOM 613 C C . LYS A 1 81 ? -16.709 -3.568 0.200 1.00 66.75 81 LYS A C 1
ATOM 615 O O . LYS A 1 81 ? -16.717 -4.144 -0.886 1.00 66.75 81 LYS A O 1
ATOM 620 N N . ALA A 1 82 ? -17.813 -3.454 0.942 1.00 61.53 82 ALA A N 1
ATOM 621 C CA . ALA A 1 82 ? -19.053 -4.166 0.622 1.00 61.53 82 ALA A CA 1
ATOM 622 C C . ALA A 1 82 ? -19.813 -3.582 -0.581 1.00 61.53 82 ALA A C 1
ATOM 624 O O . ALA A 1 82 ? -20.476 -4.331 -1.295 1.00 61.53 82 ALA A O 1
ATOM 625 N N . VAL A 1 83 ? -19.694 -2.276 -0.854 1.00 57.78 83 VAL A N 1
ATOM 626 C CA . VAL A 1 83 ? -20.477 -1.609 -1.905 1.00 57.78 83 VAL A CA 1
ATOM 627 C C . VAL A 1 83 ? -19.545 -0.902 -2.891 1.00 57.78 83 VAL A C 1
ATOM 629 O O . VAL A 1 83 ? -18.820 0.017 -2.533 1.00 57.78 83 VAL A O 1
ATOM 632 N N . ARG A 1 84 ? -19.585 -1.306 -4.170 1.00 55.62 84 ARG A N 1
ATOM 633 C CA . ARG A 1 84 ? -18.809 -0.701 -5.281 1.00 55.62 84 ARG A CA 1
ATOM 634 C C . ARG A 1 84 ? -19.223 0.744 -5.629 1.00 55.62 84 ARG A C 1
ATOM 636 O O . ARG A 1 84 ? -18.653 1.329 -6.544 1.00 55.62 84 ARG A O 1
ATOM 643 N N . LYS A 1 85 ? -20.224 1.306 -4.944 1.00 48.72 85 LYS A N 1
ATOM 644 C CA . LYS A 1 85 ? -20.719 2.675 -5.125 1.00 48.72 85 LYS A CA 1
ATOM 645 C C . LYS A 1 85 ? -20.271 3.511 -3.926 1.00 48.72 85 LYS A C 1
ATOM 647 O O . LYS A 1 85 ? -20.699 3.199 -2.827 1.00 48.72 85 LYS A O 1
ATOM 652 N N . VAL A 1 86 ? -19.439 4.529 -4.178 1.00 48.38 86 VAL A N 1
ATOM 653 C CA . VAL A 1 86 ? -19.034 5.626 -3.270 1.00 48.38 86 VAL A CA 1
ATOM 654 C C . VAL A 1 86 ? -18.708 5.160 -1.844 1.00 48.38 86 VAL A C 1
ATOM 656 O O . VAL A 1 86 ? -19.611 4.988 -1.037 1.00 48.38 86 VAL A O 1
ATOM 659 N N . ALA A 1 87 ? -17.413 4.970 -1.559 1.00 54.81 87 ALA A N 1
ATOM 660 C CA . ALA A 1 87 ? -16.836 4.553 -0.276 1.00 54.81 87 ALA A CA 1
ATOM 661 C C . ALA A 1 87 ? -17.707 4.897 0.951 1.00 54.81 87 ALA A C 1
ATOM 663 O O . ALA A 1 87 ? -17.619 5.993 1.503 1.00 54.81 87 ALA A O 1
ATOM 664 N N . GLN A 1 88 ? -18.552 3.956 1.386 1.00 71.06 88 GLN A N 1
ATOM 665 C CA . GLN A 1 88 ? -19.259 4.108 2.651 1.00 71.06 88 GLN A CA 1
ATOM 666 C C . GLN A 1 88 ? -18.253 3.829 3.765 1.00 71.06 88 GLN A C 1
ATOM 668 O O . GLN A 1 88 ? -17.848 2.686 3.993 1.00 71.06 88 GLN A O 1
ATOM 673 N N . SER A 1 89 ? -17.792 4.897 4.409 1.00 83.69 89 SER A N 1
ATOM 674 C CA . SER A 1 89 ? -17.006 4.809 5.628 1.00 83.69 89 SER A CA 1
ATOM 675 C C . SER A 1 89 ? -17.922 4.488 6.807 1.00 83.69 89 SER A C 1
ATOM 677 O O . SER A 1 89 ? -19.046 4.982 6.896 1.00 83.69 89 SER A O 1
ATOM 679 N N . ILE A 1 90 ? -17.448 3.639 7.714 1.00 86.56 90 ILE A N 1
ATOM 680 C CA . ILE A 1 90 ? -18.130 3.338 8.971 1.00 86.56 90 ILE A CA 1
ATOM 681 C C . ILE A 1 90 ? -17.278 3.812 10.139 1.00 86.56 90 ILE A C 1
ATOM 683 O O . ILE A 1 90 ? -16.049 3.754 10.090 1.00 86.56 90 ILE A O 1
ATOM 687 N N . ILE A 1 91 ? -17.935 4.275 11.196 1.00 89.38 91 ILE A N 1
ATOM 688 C CA . ILE A 1 91 ? -17.267 4.613 12.449 1.00 89.38 91 ILE A CA 1
ATOM 689 C C . ILE A 1 91 ? -17.318 3.372 13.335 1.00 89.38 91 ILE A C 1
ATOM 691 O O . ILE A 1 91 ? -18.391 2.923 13.730 1.00 89.38 91 ILE A O 1
ATOM 695 N N . ILE A 1 92 ? -16.146 2.827 13.631 1.00 89.50 92 ILE A N 1
ATOM 696 C CA . ILE A 1 92 ? -15.938 1.714 14.547 1.00 89.50 92 ILE A CA 1
ATOM 697 C C . ILE A 1 92 ? -15.572 2.308 15.905 1.00 89.50 92 ILE A C 1
ATOM 699 O O . ILE A 1 92 ? -14.516 2.917 16.075 1.00 89.50 92 ILE A O 1
ATOM 703 N N . ASP A 1 93 ? -16.460 2.148 16.880 1.00 88.75 93 ASP A N 1
ATOM 704 C CA . ASP A 1 93 ? -16.259 2.645 18.239 1.00 88.75 93 ASP A CA 1
ATOM 705 C C . ASP A 1 93 ? -16.296 1.464 19.224 1.00 88.75 93 ASP A C 1
ATOM 707 O O . ASP A 1 93 ? -17.329 0.792 19.315 1.00 88.75 93 ASP A O 1
ATOM 711 N N . PRO A 1 94 ? -15.215 1.210 19.986 1.00 84.25 94 PRO A N 1
ATOM 712 C CA . PRO A 1 94 ? -15.167 0.128 20.974 1.00 84.25 94 PRO A CA 1
ATOM 713 C C . PRO A 1 94 ? -16.185 0.312 22.110 1.00 84.25 94 PRO A C 1
ATOM 715 O O . PRO A 1 94 ? -16.528 -0.643 22.799 1.00 84.25 94 PRO A O 1
ATOM 718 N N . LYS A 1 95 ? -16.697 1.533 22.315 1.00 80.31 95 LYS A N 1
ATOM 719 C CA . LYS A 1 95 ? -17.729 1.853 23.312 1.00 80.31 95 LYS A CA 1
ATOM 720 C C . LYS A 1 95 ? -19.151 1.696 22.767 1.00 80.31 95 LYS A C 1
ATOM 722 O O . LYS A 1 95 ? -20.107 1.906 23.513 1.00 80.31 95 LYS A O 1
ATOM 727 N N . ASN A 1 96 ? -19.328 1.412 21.475 1.00 74.81 96 ASN A N 1
ATOM 728 C CA . ASN A 1 96 ? -20.646 1.122 20.910 1.00 74.81 96 ASN A CA 1
ATOM 729 C C . ASN A 1 96 ? -21.054 -0.333 21.175 1.00 74.81 96 ASN A C 1
ATOM 731 O O . ASN A 1 96 ? -20.219 -1.216 21.337 1.00 74.81 96 ASN A O 1
ATOM 735 N N . ARG A 1 97 ? -22.367 -0.598 21.162 1.00 69.44 97 ARG A N 1
ATOM 736 C CA . ARG A 1 97 ? -22.927 -1.951 21.358 1.00 69.44 97 ARG A CA 1
ATOM 737 C C . ARG A 1 97 ? -22.671 -2.924 20.207 1.00 69.44 97 ARG A C 1
ATOM 739 O O . ARG A 1 97 ? -22.964 -4.100 20.356 1.00 69.44 97 ARG A O 1
ATOM 746 N N . GLN A 1 98 ? -22.063 -2.446 19.126 1.00 74.69 98 GLN A N 1
ATOM 747 C CA . GLN A 1 98 ? -21.757 -3.232 17.935 1.00 74.69 98 GLN A CA 1
ATOM 748 C C . GLN A 1 98 ? -20.723 -4.340 18.199 1.00 74.69 98 GLN A C 1
ATOM 750 O O . GLN A 1 98 ? -20.460 -5.153 17.322 1.00 74.69 98 GLN A O 1
ATOM 755 N N . GLY A 1 99 ? -20.109 -4.387 19.390 1.00 82.75 99 GLY A N 1
ATOM 756 C CA . GLY A 1 99 ? -19.268 -5.512 19.808 1.00 82.75 99 GLY A CA 1
ATOM 757 C C . GLY A 1 99 ? -17.992 -5.656 18.984 1.00 82.75 99 GLY A C 1
ATOM 758 O O . GLY A 1 99 ? -17.558 -6.773 18.712 1.00 82.75 99 GLY A O 1
ATOM 759 N N . TRP A 1 100 ? -17.418 -4.533 18.547 1.00 89.56 100 TRP A N 1
ATOM 760 C CA . TRP A 1 100 ? -16.188 -4.537 17.767 1.00 89.56 100 TRP A CA 1
ATOM 761 C C . TRP A 1 100 ? -15.012 -5.068 18.584 1.00 89.56 100 TRP A C 1
ATOM 763 O O . TRP A 1 100 ? -14.741 -4.596 19.687 1.00 89.56 100 TRP A O 1
ATOM 773 N N . VAL A 1 101 ? -14.271 -6.002 18.000 1.00 91.06 101 VAL A N 1
ATOM 774 C CA . VAL A 1 101 ? -13.006 -6.525 18.519 1.00 91.06 101 VAL A CA 1
ATOM 775 C C . VAL A 1 101 ? -11.956 -6.491 17.419 1.00 91.06 101 VAL A C 1
ATOM 777 O O . VAL A 1 101 ? -12.284 -6.578 16.235 1.00 91.06 101 VAL A O 1
ATOM 780 N N . ILE A 1 102 ? -10.687 -6.371 17.799 1.00 90.69 102 ILE A N 1
ATOM 781 C CA . ILE A 1 102 ? -9.577 -6.454 16.853 1.00 90.69 102 ILE A CA 1
ATOM 782 C C . ILE A 1 102 ? -8.867 -7.800 16.987 1.00 90.69 102 ILE A C 1
ATOM 784 O O . ILE A 1 102 ? -8.444 -8.187 18.075 1.00 90.69 102 ILE A O 1
ATOM 788 N N . ILE A 1 103 ? -8.737 -8.517 15.872 1.00 89.38 103 ILE A N 1
ATOM 789 C CA . ILE A 1 103 ? -8.034 -9.798 15.783 1.00 89.38 103 ILE A CA 1
ATOM 790 C C . ILE A 1 103 ? -6.928 -9.632 14.742 1.00 89.38 103 ILE A C 1
ATOM 792 O O . ILE A 1 103 ? -7.185 -9.535 13.542 1.00 89.38 103 ILE A O 1
ATOM 796 N N . GLY A 1 104 ? -5.680 -9.545 15.209 1.00 89.25 104 GLY A N 1
ATOM 797 C CA . GLY A 1 104 ? -4.534 -9.239 14.352 1.00 89.25 104 GLY A CA 1
ATOM 798 C C . GLY A 1 104 ? -4.642 -7.839 13.741 1.00 89.25 104 GLY A C 1
ATOM 799 O O . GLY A 1 104 ? -4.394 -6.842 14.422 1.00 89.25 104 GLY A O 1
ATOM 800 N N . ASP A 1 105 ? -4.989 -7.774 12.456 1.00 89.69 105 ASP A N 1
ATOM 801 C CA . ASP A 1 105 ? -5.161 -6.547 11.664 1.00 89.69 105 ASP A CA 1
ATOM 802 C C . ASP A 1 105 ? -6.603 -6.286 11.219 1.00 89.69 105 ASP A C 1
ATOM 804 O O . ASP A 1 105 ? -6.866 -5.295 10.537 1.00 89.69 105 ASP A O 1
ATOM 808 N N . LEU A 1 106 ? -7.547 -7.139 11.619 1.00 91.06 106 LEU A N 1
ATOM 809 C CA . LEU A 1 106 ? -8.946 -7.009 11.238 1.00 91.06 106 LEU A CA 1
ATOM 810 C C . LEU A 1 106 ? -9.826 -6.637 12.427 1.00 91.06 106 LEU A C 1
ATOM 812 O O . LEU A 1 106 ? -9.773 -7.254 13.491 1.00 91.06 106 LEU A O 1
ATOM 816 N N . PHE A 1 107 ? -10.685 -5.649 12.207 1.00 91.56 107 PHE A N 1
ATOM 817 C CA . PHE A 1 107 ? -11.821 -5.349 13.064 1.00 91.56 107 PHE A CA 1
ATOM 818 C C . PHE A 1 107 ? -12.979 -6.273 12.713 1.00 91.56 107 PHE A C 1
ATOM 820 O O . PHE A 1 107 ? -13.396 -6.331 11.557 1.00 91.56 107 PHE A O 1
ATOM 827 N N . HIS A 1 108 ? -13.517 -6.959 13.713 1.00 90.12 108 HIS A N 1
ATOM 828 C CA . HIS A 1 108 ? -14.646 -7.872 13.594 1.00 90.12 108 HIS A CA 1
ATOM 829 C C . HIS A 1 108 ? -15.781 -7.437 14.513 1.00 90.12 108 HIS A C 1
ATOM 831 O O . HIS A 1 108 ? -15.539 -6.986 15.628 1.00 90.12 108 HIS A O 1
ATOM 837 N N . SER A 1 109 ? -17.015 -7.602 14.049 1.00 88.31 109 SER A N 1
ATOM 838 C CA . SER A 1 109 ? -18.230 -7.388 14.829 1.00 88.31 109 SER A CA 1
ATOM 839 C C . SER A 1 109 ? -19.259 -8.448 14.431 1.00 88.31 109 SER A C 1
ATOM 841 O O . SER A 1 109 ? -19.317 -8.803 13.253 1.00 88.31 109 SER A O 1
ATOM 843 N N . PRO A 1 110 ? -20.081 -8.945 15.371 1.00 85.75 110 PRO A N 1
ATOM 844 C CA . PRO A 1 110 ? -21.179 -9.859 15.059 1.00 85.75 110 PRO A CA 1
ATOM 845 C C . PRO A 1 110 ? -22.270 -9.229 14.176 1.00 85.75 110 PRO A C 1
ATOM 847 O O . PRO A 1 110 ? -23.046 -9.958 13.568 1.00 85.75 110 PRO A O 1
ATOM 850 N N . GLU A 1 111 ? -22.339 -7.898 14.085 1.00 83.94 111 GLU A N 1
ATOM 851 C CA . GLU A 1 111 ? -23.333 -7.181 13.272 1.00 83.94 111 GLU A CA 1
ATOM 852 C C . GLU A 1 111 ? -22.922 -7.045 11.796 1.00 83.94 111 GLU A C 1
ATOM 854 O O . GLU A 1 111 ? -23.732 -6.644 10.961 1.00 83.94 111 GLU A O 1
ATOM 859 N N . TYR A 1 112 ? -21.668 -7.365 11.460 1.00 81.81 112 TYR A N 1
ATOM 860 C CA . TYR A 1 112 ? -21.113 -7.180 10.123 1.00 81.81 112 TYR A CA 1
ATOM 861 C C . TYR A 1 112 ? -20.593 -8.505 9.568 1.00 81.81 112 TYR A C 1
ATOM 863 O O . TYR A 1 112 ? -19.735 -9.152 10.160 1.00 81.81 112 TYR A O 1
ATOM 871 N N . GLU A 1 113 ? -21.042 -8.874 8.367 1.00 80.62 113 GLU A N 1
ATOM 872 C CA . GLU A 1 113 ? -20.615 -10.116 7.701 1.00 80.62 113 GLU A CA 1
ATOM 873 C C . GLU A 1 113 ? -19.110 -10.161 7.386 1.00 80.62 113 GLU A C 1
ATOM 875 O O . GLU A 1 113 ? -18.531 -11.234 7.216 1.00 80.62 113 GLU A O 1
ATOM 880 N N . ARG A 1 114 ? -18.462 -8.996 7.254 1.00 83.75 114 ARG A N 1
ATOM 881 C CA . ARG A 1 114 ? -17.047 -8.879 6.883 1.00 83.75 114 ARG A CA 1
ATOM 882 C C . ARG A 1 114 ? -16.295 -7.982 7.849 1.00 83.75 114 ARG A C 1
ATOM 884 O O . ARG A 1 114 ? -16.785 -6.926 8.239 1.00 83.75 114 ARG A O 1
ATOM 891 N N . GLY A 1 115 ? -15.067 -8.393 8.157 1.00 86.56 115 GLY A N 1
ATOM 892 C CA . GLY A 1 115 ? -14.139 -7.586 8.935 1.00 86.56 115 GLY A CA 1
ATOM 893 C C . GLY A 1 115 ? -13.521 -6.439 8.132 1.00 86.56 115 GLY A C 1
ATOM 894 O O . GLY A 1 115 ? -13.450 -6.474 6.899 1.00 86.56 115 GLY A O 1
ATOM 895 N N . PHE A 1 116 ? -13.043 -5.426 8.847 1.00 89.88 116 PHE A N 1
ATOM 896 C CA . PHE A 1 116 ? -12.412 -4.235 8.282 1.00 89.88 116 PHE A CA 1
ATOM 897 C C . PHE A 1 116 ? -10.917 -4.269 8.561 1.00 89.88 116 PHE A C 1
ATOM 899 O O . PHE A 1 116 ? -10.496 -4.385 9.706 1.00 89.88 116 PHE A O 1
ATOM 906 N N . HIS A 1 117 ? -10.104 -4.171 7.512 1.00 91.00 117 HIS A N 1
ATOM 907 C CA . HIS A 1 117 ? -8.653 -4.212 7.658 1.00 91.00 117 HIS A CA 1
ATOM 908 C C . HIS A 1 117 ? -8.125 -2.857 8.153 1.00 91.00 117 HIS A C 1
ATOM 910 O O . HIS A 1 117 ? -8.410 -1.828 7.536 1.00 91.00 117 HIS A O 1
ATOM 916 N N . SER A 1 118 ? -7.309 -2.858 9.210 1.00 92.00 118 SER A N 1
ATOM 917 C CA . SER A 1 118 ? -6.740 -1.671 9.873 1.00 92.00 118 SER A CA 1
ATOM 918 C C . SER A 1 118 ? -6.020 -0.727 8.902 1.00 92.00 118 SER A C 1
ATOM 920 O O . SER A 1 118 ? -6.103 0.491 9.031 1.00 92.00 118 SER A O 1
ATOM 922 N N . ALA A 1 119 ? -5.390 -1.282 7.862 1.00 90.38 119 ALA A N 1
ATOM 923 C CA . ALA A 1 119 ? -4.744 -0.527 6.785 1.00 90.38 119 ALA A CA 1
ATOM 924 C C . ALA A 1 119 ? -5.669 0.464 6.058 1.00 90.38 119 ALA A C 1
ATOM 926 O O . ALA A 1 119 ? -5.177 1.408 5.447 1.00 90.38 119 ALA A O 1
ATOM 927 N N . ARG A 1 120 ? -6.992 0.272 6.107 1.00 89.25 120 ARG A N 1
ATOM 928 C CA . ARG A 1 120 ? -8.000 1.151 5.482 1.00 89.25 120 ARG A CA 1
ATOM 929 C C . ARG A 1 120 ? -8.784 1.979 6.489 1.00 89.25 120 ARG A C 1
ATOM 931 O O . ARG A 1 120 ? -9.876 2.461 6.190 1.00 89.25 120 ARG A O 1
ATOM 938 N N . CYS A 1 121 ? -8.241 2.095 7.688 1.00 92.19 121 CYS A N 1
ATOM 939 C CA . CYS A 1 121 ? -8.830 2.863 8.757 1.00 92.19 121 CYS A CA 1
ATOM 940 C C . CYS A 1 121 ? -7.964 4.080 9.076 1.00 92.19 121 CYS A C 1
ATOM 942 O O . CYS A 1 121 ? -6.767 4.117 8.781 1.00 92.19 121 CYS A O 1
ATOM 944 N N . LEU A 1 122 ? -8.599 5.072 9.686 1.00 93.81 122 LEU A N 1
ATOM 945 C CA . LEU A 1 122 ? -7.991 6.292 10.191 1.00 93.81 122 LEU A CA 1
ATOM 946 C C . LEU A 1 122 ? -8.476 6.547 11.613 1.00 93.81 122 LEU A C 1
ATOM 948 O O . LEU A 1 122 ? -9.551 6.098 12.023 1.00 93.81 122 LEU A O 1
ATOM 952 N N . GLU A 1 123 ? -7.690 7.306 12.364 1.00 93.44 123 GLU A N 1
ATOM 953 C CA . GLU A 1 123 ? -8.136 7.829 13.643 1.00 93.44 123 GLU A CA 1
ATOM 954 C C . GLU A 1 123 ? -9.347 8.746 13.453 1.00 93.44 123 GLU A C 1
ATOM 956 O O . GLU A 1 123 ? -9.338 9.641 12.606 1.00 93.44 123 GLU A O 1
ATOM 961 N N . TYR A 1 124 ? -10.394 8.539 14.253 1.00 91.56 124 TYR A N 1
ATOM 962 C CA . TYR A 1 124 ? -11.581 9.384 14.211 1.00 91.56 124 TYR A CA 1
ATOM 963 C C . TYR A 1 124 ? -11.742 10.155 15.516 1.00 91.56 124 TYR A C 1
ATOM 965 O O . TYR A 1 124 ? -11.913 9.580 16.595 1.00 91.56 124 TYR A O 1
ATOM 973 N N . HIS A 1 125 ? -11.684 11.480 15.423 1.00 89.31 125 HIS A N 1
ATOM 974 C CA . HIS A 1 125 ? -11.977 12.383 16.529 1.00 89.31 125 HIS A CA 1
ATOM 975 C C . HIS A 1 125 ? -13.398 12.909 16.376 1.00 89.31 125 HIS A C 1
ATOM 977 O O . HIS A 1 125 ? -13.723 13.562 15.385 1.00 89.31 125 HIS A O 1
ATOM 983 N N . TYR A 1 126 ? -14.239 12.640 17.374 1.00 85.00 126 TYR A N 1
ATOM 984 C CA . TYR A 1 126 ? -15.558 13.250 17.429 1.00 85.00 126 TYR A CA 1
ATOM 985 C C . TYR A 1 126 ? -15.417 14.778 17.525 1.00 85.00 126 TYR A C 1
ATOM 987 O O . TYR A 1 126 ? -14.583 15.258 18.300 1.00 85.00 126 TYR A O 1
ATOM 995 N N . PRO A 1 127 ? -16.215 15.556 16.772 1.00 85.62 127 PRO A N 1
ATOM 996 C CA . PRO A 1 127 ? -16.220 17.002 16.927 1.00 85.62 127 PRO A CA 1
ATOM 997 C C . PRO A 1 127 ? -16.681 17.373 18.342 1.00 85.62 127 PRO A C 1
ATOM 999 O O . PRO A 1 127 ? -17.498 16.669 18.932 1.00 85.62 127 PRO A O 1
ATOM 1002 N N . ALA A 1 128 ? -16.189 18.492 18.882 1.00 80.19 128 ALA A N 1
ATOM 1003 C CA . ALA A 1 128 ? -16.416 18.890 20.280 1.00 80.19 128 ALA A CA 1
ATOM 1004 C C . ALA A 1 128 ? -17.905 18.954 20.688 1.00 80.19 128 ALA A C 1
ATOM 1006 O O . ALA A 1 128 ? -18.243 18.734 21.846 1.00 80.19 128 ALA A O 1
ATOM 1007 N N . ASN A 1 129 ? -18.797 19.202 19.724 1.00 77.94 129 ASN A N 1
ATOM 1008 C CA . ASN A 1 129 ? -20.245 19.293 19.930 1.00 77.94 129 ASN A CA 1
ATOM 1009 C C . ASN A 1 129 ? -21.007 18.001 19.581 1.00 77.94 129 ASN A C 1
ATOM 1011 O O . ASN A 1 129 ? -22.236 18.010 19.499 1.00 77.94 129 ASN A O 1
ATOM 1015 N N . TYR A 1 130 ? -20.309 16.889 19.341 1.00 76.44 130 TYR A N 1
ATOM 1016 C CA . TYR A 1 130 ? -20.948 15.623 19.011 1.00 76.44 130 TYR A CA 1
ATOM 1017 C C . TYR A 1 130 ? -21.646 15.032 20.235 1.00 76.44 130 TYR A C 1
ATOM 1019 O O . TYR A 1 130 ? -21.017 14.481 21.140 1.00 76.44 130 TYR A O 1
ATOM 1027 N N . LYS A 1 131 ? -22.977 15.098 20.239 1.00 67.50 131 LYS A N 1
ATOM 1028 C CA . LYS A 1 131 ? -23.794 14.283 21.135 1.00 67.50 131 LYS A CA 1
ATOM 1029 C C . LYS A 1 131 ? -23.988 12.928 20.478 1.00 67.50 131 LYS A C 1
ATOM 1031 O O . LYS A 1 131 ? -24.659 12.833 19.453 1.00 67.50 131 LYS A O 1
ATOM 1036 N N . LYS A 1 132 ? -23.392 11.889 21.070 1.00 65.19 132 LYS A N 1
ATOM 1037 C CA . LYS A 1 132 ? -23.600 10.509 20.622 1.00 65.19 132 LYS A CA 1
ATOM 1038 C C . LYS A 1 132 ? -25.115 10.249 20.586 1.00 65.19 132 LYS A C 1
ATOM 1040 O O . LYS A 1 132 ? -25.765 10.475 21.612 1.00 65.19 132 LYS A O 1
ATOM 1045 N N . PRO A 1 133 ? -25.690 9.845 19.438 1.00 62.78 133 PRO A N 1
ATOM 1046 C CA . PRO A 1 133 ? -27.114 9.567 19.368 1.00 62.78 133 PRO A CA 1
ATOM 1047 C C . PRO A 1 133 ? -27.468 8.493 20.406 1.00 62.78 133 PRO A C 1
ATOM 1049 O O . PRO A 1 133 ? -26.666 7.579 20.640 1.00 62.78 133 PRO A O 1
ATOM 1052 N N . PRO A 1 134 ? -28.625 8.616 21.079 1.00 55.12 134 PRO A N 1
ATOM 1053 C CA . PRO A 1 134 ? -29.047 7.640 22.068 1.00 55.12 134 PRO A CA 1
ATOM 1054 C C . PRO A 1 134 ? -29.143 6.260 21.417 1.00 55.12 134 PRO A C 1
ATOM 1056 O O . PRO A 1 134 ? -29.666 6.105 20.314 1.00 55.12 134 PRO A O 1
ATOM 1059 N N . ILE A 1 135 ? -28.597 5.270 22.120 1.00 54.41 135 ILE A N 1
ATOM 1060 C CA . ILE A 1 135 ? -28.486 3.884 21.672 1.00 54.41 135 ILE A CA 1
ATOM 1061 C C . ILE A 1 135 ? -29.902 3.308 21.545 1.00 54.41 135 ILE A C 1
ATOM 1063 O O . ILE A 1 135 ? -30.491 2.885 22.542 1.00 54.41 135 ILE A O 1
ATOM 1067 N N . THR A 1 136 ? -30.462 3.323 20.339 1.00 50.84 136 THR A N 1
ATOM 1068 C CA . THR A 1 136 ? -31.727 2.652 20.025 1.00 50.84 136 THR A CA 1
ATOM 1069 C C . THR A 1 136 ? -31.434 1.176 19.763 1.00 50.84 136 THR A C 1
ATOM 1071 O O . THR A 1 136 ? -30.444 0.843 19.114 1.00 50.84 136 THR A O 1
ATOM 1074 N N . LYS A 1 137 ? -32.212 0.310 20.421 1.00 40.88 137 LYS A N 1
ATOM 1075 C CA . LYS A 1 137 ? -32.136 -1.150 20.296 1.00 40.88 137 LYS A CA 1
ATOM 1076 C C . LYS A 1 137 ? -32.786 -1.609 19.002 1.00 40.88 137 LYS A C 1
ATOM 1078 O O . LYS A 1 137 ? -33.779 -0.957 18.612 1.00 40.88 137 LYS A O 1
#

Nearest PDB structures (foldseek):
  7u02-assembly1_M  TM=4.837E-01  e=5.423E+00  Caulobacter vibrioides CB15
  8jbk-assembly1_A  TM=4.544E-01  e=6.115E+00  Sus scrofa
  8uyb-assembly1_A  TM=3.655E-01  e=6.494E+00  Escherichia coli K-12
  7et1-assembly1_A  TM=3.481E-01  e=6.115E+00  Sus scrofa

Mean predicted aligned error: 7.16 Å

Radius of gyration: 21.6 Å; Cα contacts (8 Å, |Δi|>4): 157; chains: 1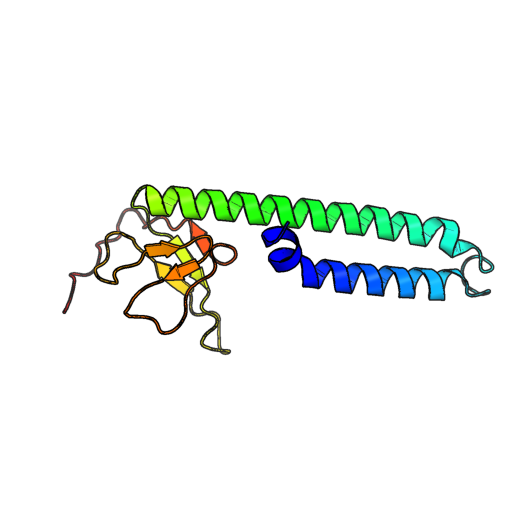; bounding box: 55×31×56 Å

Sequence (137 aa):
MGAFLELEGGYLAIGVFALIAATYVGTRPFVGDGHAWKKTVPFVAITMAGFITAHYWVTTSRMADVKYRFNQGGAVICESKAVRKVAQSIIIDPKNRQGWVIIGDLFHSPEYERGFHSARCLEYHYPANYKKPPITK

pLDDT: mean 86.67, std 12.64, range [40.88, 97.56]

Secondary structure (DSSP, 8-state):
-HHHHHHHHHHHHHHHHHHHHHHHHHTSTTTGGGTTHHHHHHHHHHHHHHHHHHHHHHHHHHHHHHHHHHHTT--EEEE-SS-SSS--EEEE-TTSTT--EEETTEEE-TT-SS-EEGGGEEE-PPPTT--PPP---